Protein AF-A0A6I1QV32-F1 (afdb_monomer_lite)

Radius of gyration: 11.99 Å; chains: 1; bounding box: 32×24×28 Å

Foldseek 3Di:
DDVVLVLVLCLVQVKKKWFDFDNDIAIRHVPDPDGDPDDDPLVRGQWMWMGRPPDTDIGGSVVSCCSSVVVDDPVNRVVVVVVD

pLDDT: mean 89.92, std 8.6, range [42.84, 96.12]

Sequence (84 aa):
MTFEQVLTWCRNNSADARGIYRAKDLSIRQSDQRLPDNLPALGEIFHWDVQLGDLQLVTSASDMERLVSGKMTLEEFKGTHRRG

Structure (mmCIF, N/CA/C/O backbone):
data_AF-A0A6I1QV32-F1
#
_entry.id   AF-A0A6I1QV32-F1
#
loop_
_atom_site.group_PDB
_atom_site.id
_atom_site.type_symbol
_atom_site.label_atom_id
_atom_site.label_alt_id
_atom_site.label_comp_id
_atom_site.label_asym_id
_atom_site.label_entity_id
_atom_site.label_seq_id
_atom_site.pdbx_PDB_ins_code
_atom_site.Cartn_x
_atom_site.Cartn_y
_atom_site.Cartn_z
_atom_site.occupancy
_atom_site.B_iso_or_equiv
_atom_site.auth_seq_id
_atom_site.auth_comp_id
_atom_site.auth_asym_id
_atom_site.auth_atom_id
_atom_site.pdbx_PDB_model_num
ATOM 1 N N . MET A 1 1 ? 6.644 8.001 0.263 1.00 89.12 1 MET A N 1
ATOM 2 C CA . MET A 1 1 ? 6.085 6.722 0.774 1.00 89.12 1 MET A CA 1
ATOM 3 C C . MET A 1 1 ? 7.121 5.594 0.645 1.00 89.12 1 MET A C 1
ATOM 5 O O . MET A 1 1 ? 7.968 5.711 -0.230 1.00 89.12 1 MET A O 1
ATOM 9 N N . THR A 1 2 ? 7.069 4.526 1.458 1.00 94.00 2 THR A N 1
ATOM 10 C CA . THR A 1 2 ? 7.834 3.258 1.300 1.00 94.00 2 THR A CA 1
ATOM 11 C C . THR A 1 2 ? 6.895 2.040 1.337 1.00 94.00 2 THR A C 1
ATOM 13 O O . THR A 1 2 ? 5.781 2.143 1.850 1.00 94.00 2 THR A O 1
ATOM 16 N N . PHE A 1 3 ? 7.319 0.871 0.838 1.00 95.00 3 PHE A N 1
ATOM 17 C CA . PHE A 1 3 ? 6.509 -0.359 0.939 1.00 95.00 3 PHE A CA 1
ATOM 18 C C . PHE A 1 3 ? 6.295 -0.819 2.386 1.00 95.00 3 PHE A C 1
ATOM 20 O O . PHE A 1 3 ? 5.253 -1.383 2.704 1.00 95.00 3 PHE A O 1
ATOM 27 N N . GLU A 1 4 ? 7.236 -0.539 3.288 1.00 94.81 4 GLU A N 1
ATOM 28 C CA . GLU A 1 4 ? 7.079 -0.842 4.717 1.00 94.81 4 GLU A CA 1
ATOM 29 C C . GLU A 1 4 ? 5.984 0.015 5.350 1.00 94.81 4 GLU A C 1
ATOM 31 O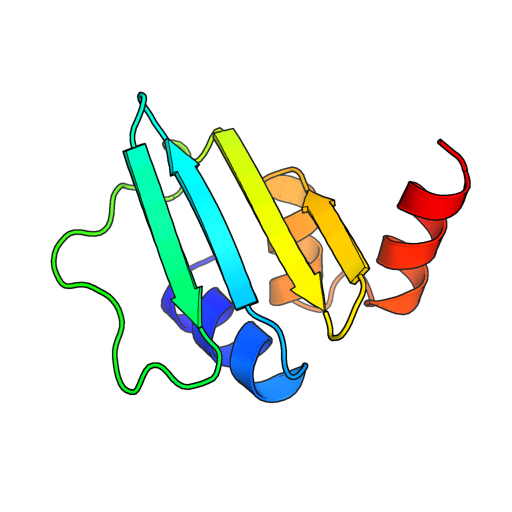 O . GLU A 1 4 ? 5.195 -0.471 6.163 1.00 94.81 4 GLU A O 1
ATOM 36 N N . GLN A 1 5 ? 5.888 1.282 4.937 1.00 94.88 5 GLN A N 1
ATOM 37 C CA . GLN A 1 5 ? 4.782 2.147 5.334 1.00 94.88 5 GLN A CA 1
ATOM 38 C C . GLN A 1 5 ? 3.447 1.622 4.790 1.00 94.88 5 GLN A C 1
ATOM 40 O O . GLN A 1 5 ? 2.465 1.621 5.528 1.00 94.88 5 GLN A O 1
ATOM 45 N N . VAL A 1 6 ? 3.413 1.111 3.552 1.00 95.06 6 VAL A N 1
ATOM 46 C CA . VAL A 1 6 ? 2.217 0.465 2.979 1.00 95.06 6 VAL A CA 1
ATOM 47 C C . VAL A 1 6 ? 1.812 -0.766 3.797 1.00 95.06 6 VAL A C 1
ATOM 49 O O . VAL A 1 6 ? 0.663 -0.855 4.213 1.00 95.06 6 VAL A O 1
ATOM 52 N N . LEU A 1 7 ? 2.742 -1.676 4.108 1.00 96.12 7 LEU A N 1
ATOM 53 C CA . LEU A 1 7 ? 2.461 -2.862 4.931 1.00 96.12 7 LEU A CA 1
ATOM 54 C C . LEU A 1 7 ? 1.975 -2.490 6.339 1.00 96.12 7 LEU A C 1
ATOM 56 O O . LEU A 1 7 ? 1.040 -3.092 6.866 1.00 96.12 7 LEU A O 1
ATOM 60 N N . THR A 1 8 ? 2.589 -1.477 6.947 1.00 95.62 8 THR A N 1
ATOM 61 C CA . THR A 1 8 ? 2.175 -0.968 8.262 1.00 95.62 8 THR A CA 1
ATOM 62 C C . THR A 1 8 ? 0.755 -0.412 8.206 1.00 95.62 8 THR A C 1
ATOM 64 O O . THR A 1 8 ? -0.068 -0.706 9.071 1.00 95.62 8 THR A O 1
ATOM 67 N N . TRP A 1 9 ? 0.439 0.346 7.157 1.00 95.31 9 TRP A N 1
ATOM 68 C CA . TRP A 1 9 ? -0.900 0.866 6.931 1.00 95.31 9 TRP A CA 1
ATOM 69 C C . TRP A 1 9 ? -1.923 -0.256 6.703 1.00 95.31 9 TRP A C 1
ATOM 71 O O . TRP A 1 9 ? -2.981 -0.237 7.330 1.00 95.31 9 TRP A O 1
ATOM 81 N N . CYS A 1 10 ? -1.589 -1.263 5.892 1.00 94.88 10 CYS A N 1
ATOM 82 C CA . CYS A 1 10 ? -2.404 -2.458 5.664 1.00 94.88 10 CYS A CA 1
ATOM 83 C C . CYS A 1 10 ? -2.775 -3.155 6.980 1.00 94.88 10 CYS A C 1
ATOM 85 O O . CYS A 1 10 ? -3.949 -3.413 7.238 1.00 94.88 10 CYS A O 1
ATOM 87 N N . ARG A 1 11 ? -1.795 -3.370 7.866 1.00 95.19 11 ARG A N 1
ATOM 88 C CA . ARG A 1 11 ? -2.013 -3.962 9.198 1.00 95.19 11 ARG A CA 1
ATOM 89 C C . ARG A 1 11 ? -2.948 -3.126 10.067 1.00 95.19 11 ARG A C 1
ATOM 91 O O . ARG A 1 11 ? -3.893 -3.658 10.639 1.00 95.19 11 ARG A O 1
ATOM 98 N N . ASN A 1 12 ? -2.717 -1.818 10.133 1.00 94.56 12 ASN A N 1
ATOM 99 C CA . ASN A 1 12 ? -3.507 -0.923 10.982 1.00 94.56 12 ASN A CA 1
ATOM 100 C C . ASN A 1 12 ? -4.963 -0.785 10.518 1.00 94.56 12 ASN A C 1
ATOM 102 O O . ASN A 1 12 ? -5.835 -0.478 11.325 1.00 94.56 12 ASN A O 1
ATOM 106 N N . ASN A 1 13 ? -5.223 -1.002 9.228 1.00 92.62 13 ASN A N 1
ATOM 107 C CA . ASN A 1 13 ? -6.533 -0.786 8.619 1.00 92.62 13 ASN A CA 1
ATOM 108 C C . ASN A 1 13 ? -7.230 -2.086 8.197 1.00 92.62 13 ASN A C 1
ATOM 110 O O . ASN A 1 13 ? -8.279 -2.023 7.559 1.00 92.62 13 ASN A O 1
ATOM 114 N N . SER A 1 14 ? -6.664 -3.250 8.547 1.00 93.62 14 SER A N 1
ATOM 115 C CA . SER A 1 14 ? -7.147 -4.565 8.101 1.00 93.62 14 SER A CA 1
ATOM 116 C C . SER A 1 14 ? -7.365 -4.619 6.582 1.00 93.62 14 SER A C 1
ATOM 118 O O . SER A 1 14 ? -8.415 -5.051 6.101 1.00 93.62 14 SER A O 1
ATOM 120 N N . ALA A 1 15 ? -6.380 -4.115 5.838 1.00 94.19 15 ALA A N 1
ATOM 121 C CA . ALA A 1 15 ? -6.442 -3.911 4.399 1.00 94.19 15 ALA A CA 1
ATOM 122 C C . ALA A 1 15 ? -5.348 -4.695 3.674 1.00 94.19 15 ALA A C 1
ATOM 124 O O . ALA A 1 15 ? -4.248 -4.854 4.200 1.00 94.19 15 ALA A O 1
ATOM 125 N N . ASP A 1 16 ? -5.614 -5.076 2.430 1.00 95.75 16 ASP A N 1
ATOM 126 C CA . ASP A 1 16 ? -4.605 -5.610 1.515 1.00 95.75 16 ASP A CA 1
ATOM 127 C C . ASP A 1 16 ? -4.403 -4.630 0.356 1.00 95.75 16 ASP A C 1
ATOM 129 O O . ASP A 1 16 ? -5.343 -3.973 -0.086 1.00 95.75 16 ASP A O 1
ATOM 133 N N . ALA A 1 17 ? -3.174 -4.509 -0.135 1.00 95.50 17 ALA A N 1
ATOM 134 C CA . ALA A 1 17 ? -2.819 -3.617 -1.229 1.00 95.50 17 ALA A CA 1
ATOM 135 C C . ALA A 1 17 ? -2.128 -4.394 -2.349 1.00 95.50 17 ALA A C 1
ATOM 137 O O . ALA A 1 17 ? -1.230 -5.201 -2.111 1.00 95.50 17 ALA A O 1
ATOM 138 N N . ARG A 1 18 ? -2.509 -4.112 -3.590 1.00 95.75 18 ARG A N 1
ATOM 139 C CA . ARG A 1 18 ? -1.901 -4.675 -4.790 1.00 95.75 18 ARG A CA 1
ATOM 140 C C . ARG A 1 18 ? -1.362 -3.548 -5.656 1.00 95.75 18 ARG A C 1
ATOM 142 O O . ARG A 1 18 ? -2.130 -2.729 -6.140 1.00 95.75 18 ARG A O 1
ATOM 149 N N . GLY A 1 19 ? -0.048 -3.489 -5.839 1.00 94.94 19 GLY A N 1
ATOM 150 C CA . GLY A 1 19 ? 0.596 -2.513 -6.718 1.00 94.94 19 GLY A CA 1
ATOM 151 C C . GLY A 1 19 ? 0.783 -3.089 -8.118 1.00 94.94 19 GLY A C 1
ATOM 152 O O . GLY A 1 19 ? 1.430 -4.125 -8.264 1.00 94.94 19 GLY A O 1
ATOM 153 N N . ILE A 1 20 ? 0.250 -2.426 -9.146 1.00 93.25 20 ILE A N 1
ATOM 154 C CA . ILE A 1 20 ? 0.333 -2.878 -10.544 1.00 93.25 20 ILE A CA 1
ATOM 155 C C . ILE A 1 20 ? 1.485 -2.167 -11.271 1.00 93.25 20 ILE A C 1
ATOM 157 O O . ILE A 1 20 ? 1.547 -0.936 -11.289 1.00 93.25 20 ILE A O 1
ATOM 161 N N . TYR A 1 21 ? 2.388 -2.92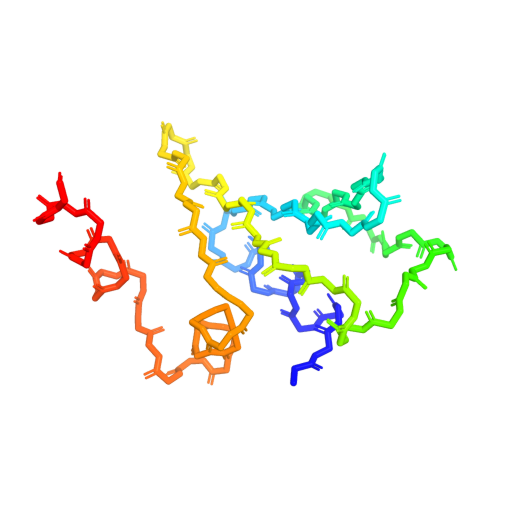7 -11.903 1.00 92.75 21 TYR A N 1
ATOM 162 C CA . TYR A 1 21 ? 3.562 -2.402 -12.619 1.00 92.75 21 TYR A CA 1
ATOM 163 C C . TYR A 1 21 ? 3.973 -3.291 -13.797 1.00 92.75 21 TYR A C 1
ATOM 165 O O . TYR A 1 21 ? 4.062 -4.500 -13.663 1.00 92.75 21 TYR A O 1
ATOM 173 N N . ARG A 1 22 ? 4.271 -2.698 -14.962 1.00 82.88 22 ARG A N 1
ATOM 174 C CA . ARG A 1 22 ? 4.826 -3.354 -16.176 1.00 82.88 22 ARG A CA 1
ATOM 175 C C . ARG A 1 22 ? 4.374 -4.820 -16.406 1.00 82.88 22 ARG A C 1
ATOM 177 O O . ARG A 1 22 ? 5.210 -5.713 -16.521 1.00 82.88 22 ARG A O 1
ATOM 184 N N . ALA A 1 23 ? 3.060 -5.056 -16.478 1.00 84.25 23 ALA A N 1
ATOM 185 C CA . ALA A 1 23 ? 2.417 -6.374 -16.661 1.00 84.25 23 ALA A CA 1
ATOM 186 C C . ALA A 1 23 ? 2.600 -7.398 -15.517 1.00 84.25 23 ALA A C 1
ATOM 188 O O . ALA A 1 23 ? 2.323 -8.583 -15.683 1.00 84.25 23 ALA A O 1
ATOM 189 N N . LYS A 1 24 ?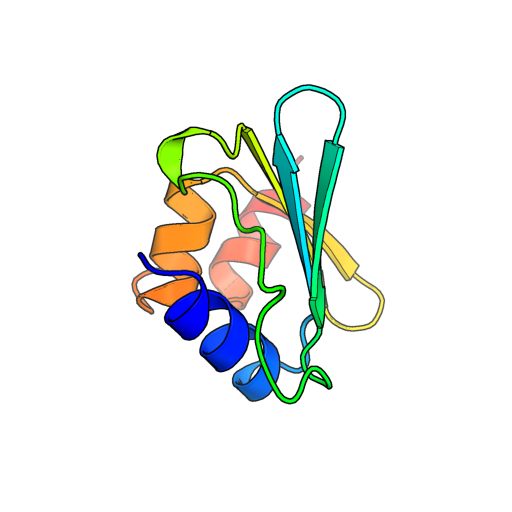 3.046 -6.938 -14.353 1.00 89.75 24 LYS A N 1
ATOM 190 C CA . LYS A 1 24 ? 3.147 -7.677 -13.098 1.00 89.75 24 LYS A CA 1
ATOM 191 C C . LYS A 1 24 ? 2.361 -6.952 -12.015 1.00 89.75 24 LYS A C 1
ATOM 193 O O . LYS A 1 24 ? 1.932 -5.805 -12.170 1.00 89.75 24 LYS A O 1
ATOM 198 N N . ASP A 1 25 ? 2.224 -7.632 -10.895 1.00 92.00 25 ASP A N 1
ATOM 199 C CA . ASP A 1 25 ? 1.720 -7.049 -9.675 1.00 92.00 25 ASP A CA 1
ATOM 200 C C . ASP A 1 25 ? 2.530 -7.513 -8.473 1.00 92.00 25 ASP A C 1
ATOM 202 O O . ASP A 1 25 ? 3.159 -8.572 -8.486 1.00 92.00 25 ASP A O 1
ATOM 206 N N . LEU A 1 26 ? 2.525 -6.678 -7.442 1.00 93.38 26 LEU A N 1
ATOM 207 C CA . LEU A 1 26 ? 2.975 -7.039 -6.111 1.00 93.38 26 LEU A CA 1
ATOM 208 C C . LEU A 1 26 ? 1.763 -7.010 -5.197 1.00 93.38 26 LEU A C 1
ATOM 210 O O . LEU A 1 26 ? 0.950 -6.092 -5.270 1.00 93.38 26 LEU A O 1
ATOM 214 N N . SER A 1 27 ? 1.661 -8.001 -4.326 1.00 94.12 27 SER A N 1
ATOM 215 C CA . SER A 1 27 ? 0.639 -8.049 -3.289 1.00 94.12 27 SER A CA 1
ATOM 216 C C . SER A 1 27 ? 1.300 -7.815 -1.937 1.00 94.12 27 SER A C 1
ATOM 218 O O . SER A 1 27 ? 2.330 -8.418 -1.645 1.00 94.12 27 SER A O 1
ATOM 220 N N . ILE A 1 28 ? 0.705 -6.936 -1.139 1.00 95.19 28 ILE A N 1
ATOM 221 C CA . ILE A 1 28 ? 1.054 -6.662 0.253 1.00 95.19 28 ILE A CA 1
ATOM 222 C C . ILE A 1 28 ? -0.206 -6.919 1.061 1.00 95.19 28 ILE A C 1
ATOM 224 O O . ILE A 1 28 ? -1.183 -6.178 0.957 1.00 95.19 28 ILE A O 1
ATOM 228 N N . ARG A 1 29 ? -0.194 -7.982 1.853 1.00 95.25 29 ARG A N 1
ATOM 229 C CA . ARG A 1 29 ? -1.317 -8.359 2.706 1.00 95.25 29 ARG A CA 1
ATOM 230 C C . ARG A 1 29 ? -1.055 -7.928 4.133 1.00 95.25 29 ARG A C 1
ATOM 232 O O . ARG A 1 29 ? 0.081 -7.981 4.602 1.00 95.25 29 ARG A O 1
ATOM 239 N N . GLN A 1 30 ? -2.106 -7.590 4.871 1.00 93.56 30 GLN A N 1
ATOM 240 C CA . GLN A 1 30 ? -1.983 -7.307 6.307 1.00 93.56 30 GLN A CA 1
ATOM 241 C C . GLN A 1 30 ? -1.314 -8.461 7.083 1.00 93.56 30 GLN A C 1
ATOM 243 O O . GLN A 1 30 ? -0.611 -8.230 8.066 1.00 93.56 30 GLN A O 1
ATOM 248 N N . SER A 1 31 ? -1.503 -9.703 6.621 1.00 94.06 31 SER A N 1
ATOM 249 C CA . SER A 1 31 ? -0.958 -10.920 7.229 1.00 94.06 31 SER A CA 1
ATOM 250 C C . SER A 1 31 ? 0.508 -11.187 6.888 1.00 94.06 31 SER A C 1
ATOM 252 O O . SER A 1 31 ? 1.108 -12.091 7.471 1.00 94.06 31 SER A O 1
ATOM 254 N N . ASP A 1 32 ? 1.089 -10.458 5.932 1.00 91.81 32 ASP A N 1
ATOM 255 C CA . ASP A 1 32 ? 2.467 -10.693 5.516 1.00 91.81 32 ASP A CA 1
ATOM 256 C C . ASP A 1 32 ? 3.411 -10.340 6.661 1.00 91.81 32 ASP A C 1
ATOM 258 O O . ASP A 1 32 ? 3.376 -9.232 7.195 1.00 91.81 32 ASP A O 1
ATOM 262 N N . GLN A 1 33 ? 4.279 -11.275 7.054 1.00 90.38 33 GLN A N 1
ATOM 263 C CA . GLN A 1 33 ? 5.278 -11.021 8.099 1.00 90.38 33 GLN A CA 1
ATOM 264 C C . GLN A 1 33 ? 6.378 -10.076 7.607 1.00 90.38 33 GLN A C 1
ATOM 266 O O . GLN A 1 33 ? 6.869 -9.240 8.368 1.00 90.38 33 GLN A O 1
ATOM 271 N N . ARG A 1 34 ? 6.725 -10.193 6.324 1.00 91.06 34 ARG A N 1
ATOM 272 C CA . ARG A 1 34 ? 7.758 -9.424 5.631 1.00 91.06 34 ARG A CA 1
ATOM 273 C C . ARG A 1 34 ? 7.307 -9.103 4.212 1.00 91.06 34 ARG A C 1
ATOM 275 O O . ARG A 1 34 ? 6.486 -9.823 3.650 1.00 91.06 34 ARG A O 1
ATOM 282 N N . LEU A 1 35 ? 7.884 -8.053 3.641 1.00 91.75 35 LEU A N 1
ATOM 283 C CA . LEU A 1 35 ? 7.677 -7.718 2.238 1.00 91.75 35 LEU A CA 1
ATOM 284 C C . LEU A 1 35 ? 8.350 -8.751 1.310 1.00 91.75 35 LEU A C 1
ATOM 286 O O . LEU A 1 35 ? 9.317 -9.396 1.724 1.00 91.75 35 LEU A O 1
ATOM 290 N N . PRO A 1 36 ? 7.875 -8.891 0.059 1.00 86.44 36 PRO A N 1
ATOM 291 C CA . PRO A 1 36 ? 8.570 -9.649 -0.978 1.00 86.44 36 PRO A CA 1
ATOM 292 C C . PRO A 1 36 ? 10.016 -9.169 -1.174 1.00 86.44 36 PRO A C 1
ATOM 294 O O . PRO A 1 36 ? 10.275 -7.972 -1.123 1.00 86.44 36 PRO A O 1
ATOM 297 N N . ASP A 1 37 ? 10.948 -10.078 -1.470 1.00 85.31 37 ASP A N 1
ATOM 298 C CA . ASP A 1 37 ? 12.363 -9.717 -1.682 1.00 85.31 37 ASP A CA 1
ATOM 299 C C . ASP A 1 37 ? 12.593 -8.926 -2.990 1.00 85.31 37 ASP A C 1
ATOM 301 O O . ASP A 1 37 ? 13.526 -8.135 -3.096 1.00 85.31 37 ASP A O 1
ATOM 305 N N . ASN A 1 38 ? 11.717 -9.104 -3.986 1.00 86.69 38 ASN A N 1
ATOM 306 C CA . ASN A 1 38 ? 11.825 -8.490 -5.314 1.00 86.69 38 ASN A CA 1
ATOM 307 C C . ASN A 1 38 ? 10.779 -7.388 -5.517 1.00 86.69 38 ASN A C 1
ATOM 309 O O . ASN A 1 38 ? 9.845 -7.537 -6.310 1.00 86.69 38 ASN A O 1
ATOM 313 N N . LEU A 1 39 ? 10.931 -6.281 -4.794 1.00 90.44 39 LEU A N 1
ATOM 314 C CA . LEU A 1 39 ? 10.070 -5.111 -4.960 1.00 90.44 39 LEU A CA 1
ATOM 315 C C . LEU A 1 39 ? 10.541 -4.246 -6.141 1.00 90.44 39 LEU A C 1
ATOM 317 O O . LEU A 1 39 ? 11.742 -3.996 -6.266 1.00 90.44 39 LEU A O 1
ATOM 321 N N . PRO A 1 40 ? 9.624 -3.755 -6.994 1.00 91.56 40 PRO A N 1
ATOM 322 C CA . PRO A 1 40 ? 9.955 -2.722 -7.970 1.00 91.56 40 PRO A CA 1
ATOM 323 C C . PRO A 1 40 ? 10.245 -1.393 -7.263 1.00 91.56 40 PRO A C 1
ATOM 325 O O . PRO A 1 40 ? 9.975 -1.235 -6.072 1.00 91.56 40 PRO A O 1
ATOM 328 N N . ALA A 1 41 ? 10.730 -0.389 -7.989 1.00 90.69 41 ALA A N 1
ATOM 329 C CA . ALA A 1 41 ? 10.740 0.959 -7.436 1.00 90.69 41 ALA A CA 1
ATOM 330 C C . ALA A 1 41 ? 9.296 1.474 -7.290 1.00 90.69 41 ALA A C 1
ATOM 332 O O . ALA A 1 41 ? 8.443 1.226 -8.139 1.00 90.69 41 ALA A O 1
ATOM 333 N N . LEU A 1 42 ? 9.008 2.248 -6.239 1.00 88.69 42 LEU A N 1
ATOM 334 C CA . LEU A 1 42 ? 7.657 2.790 -6.024 1.00 88.69 42 LEU A CA 1
ATOM 335 C C . LEU A 1 42 ? 7.147 3.643 -7.192 1.00 88.69 42 LEU A C 1
ATOM 337 O O . LEU A 1 42 ? 5.955 3.632 -7.477 1.00 88.69 42 LEU A O 1
ATOM 341 N N . GLY A 1 43 ? 8.046 4.347 -7.887 1.00 87.88 43 GLY A N 1
ATOM 342 C CA . GLY A 1 43 ? 7.710 5.122 -9.084 1.00 87.88 43 GLY A CA 1
ATOM 343 C C . GLY A 1 43 ? 7.325 4.273 -10.301 1.00 87.88 43 GLY A C 1
ATOM 344 O O . GLY A 1 43 ? 6.862 4.822 -11.294 1.00 87.88 43 GLY A O 1
ATOM 345 N N . GLU A 1 44 ? 7.506 2.951 -10.245 1.00 91.06 44 GLU A N 1
ATOM 346 C CA . GLU A 1 44 ? 7.065 2.023 -11.292 1.00 91.06 44 GLU A CA 1
ATOM 347 C C . GLU A 1 44 ? 5.631 1.524 -11.078 1.00 91.06 44 GLU A C 1
ATOM 349 O O . GLU A 1 44 ? 5.073 0.888 -11.972 1.00 91.06 44 GLU A O 1
ATOM 354 N N . ILE A 1 45 ? 5.028 1.807 -9.918 1.00 93.25 45 ILE A N 1
ATOM 355 C CA . ILE A 1 45 ? 3.642 1.442 -9.634 1.00 93.25 45 ILE A CA 1
ATOM 356 C C . ILE A 1 45 ? 2.708 2.439 -10.317 1.00 93.25 45 ILE A C 1
ATOM 358 O O . ILE A 1 45 ? 2.702 3.626 -9.993 1.00 93.25 45 ILE A O 1
ATOM 362 N N . PHE A 1 46 ? 1.897 1.950 -11.253 1.00 91.00 46 PHE A N 1
ATOM 363 C CA . PHE A 1 46 ? 0.962 2.783 -12.010 1.00 91.00 46 PHE A CA 1
ATOM 364 C C . PHE A 1 46 ? -0.292 3.123 -11.202 1.00 91.00 46 PHE A C 1
ATOM 366 O O . PHE A 1 46 ? -0.749 4.264 -11.200 1.00 91.00 46 PHE A O 1
ATOM 373 N N . HIS A 1 47 ? -0.850 2.126 -10.522 1.00 92.56 47 HIS A N 1
ATOM 374 C CA . HIS A 1 47 ? -1.993 2.259 -9.627 1.00 92.56 47 HIS A CA 1
ATOM 375 C C . HIS A 1 47 ? -1.960 1.143 -8.588 1.00 92.56 47 HIS A C 1
ATOM 377 O O . HIS A 1 47 ? -1.210 0.167 -8.710 1.00 92.56 47 HIS A O 1
ATOM 383 N N . TRP A 1 48 ? -2.779 1.322 -7.564 1.00 95.12 48 TRP A N 1
ATOM 384 C CA . TRP A 1 48 ? -2.941 0.387 -6.472 1.00 95.12 48 TRP A CA 1
ATOM 385 C C . TRP A 1 48 ? -4.391 -0.060 -6.388 1.00 95.12 48 TRP A C 1
ATOM 387 O O . TRP A 1 48 ? -5.288 0.779 -6.401 1.00 95.12 48 TRP A O 1
ATOM 397 N N . ASP A 1 49 ? -4.608 -1.355 -6.213 1.00 94.75 49 ASP A N 1
ATOM 398 C CA . ASP A 1 49 ? -5.897 -1.881 -5.781 1.00 94.75 49 ASP A CA 1
ATOM 399 C C . ASP A 1 49 ? -5.827 -2.128 -4.276 1.00 94.75 49 ASP A C 1
ATOM 401 O O . ASP A 1 49 ? -4.951 -2.845 -3.794 1.00 94.75 49 ASP A O 1
ATOM 405 N N . VAL A 1 50 ? -6.737 -1.526 -3.522 1.00 94.44 50 VAL A N 1
ATOM 406 C CA . VAL A 1 50 ? -6.816 -1.642 -2.067 1.00 94.44 50 VAL A CA 1
ATOM 407 C C . VAL A 1 50 ? -8.087 -2.397 -1.701 1.00 94.44 50 VAL A C 1
ATOM 409 O O . VAL A 1 50 ? -9.193 -1.946 -1.996 1.00 94.44 50 VAL A O 1
ATOM 412 N N . GLN A 1 51 ? -7.924 -3.537 -1.037 1.00 94.44 51 GLN A N 1
ATOM 413 C CA . GLN A 1 51 ? -9.008 -4.340 -0.488 1.00 94.44 51 GLN A CA 1
ATOM 414 C C . GLN A 1 51 ? -9.220 -3.982 0.987 1.00 94.44 51 GLN A C 1
ATOM 416 O O . GLN A 1 51 ? -8.313 -4.125 1.805 1.00 94.44 51 GLN A O 1
ATOM 421 N N . LEU A 1 52 ? -10.425 -3.535 1.335 1.00 90.56 52 LEU A N 1
ATOM 422 C CA . LEU A 1 52 ? -10.851 -3.146 2.682 1.00 90.56 52 LEU A CA 1
ATOM 423 C C . LEU A 1 52 ? -12.131 -3.901 3.042 1.00 90.56 52 LEU A C 1
ATOM 425 O O . LEU A 1 52 ? -13.235 -3.444 2.733 1.00 90.56 52 LEU A O 1
ATOM 429 N N . GLY A 1 53 ? -11.991 -5.057 3.694 1.00 87.38 53 GLY A N 1
ATOM 430 C CA . GLY A 1 53 ? -13.121 -5.967 3.901 1.00 87.38 53 GLY A CA 1
ATOM 431 C C . GLY A 1 53 ? -13.712 -6.383 2.553 1.00 87.38 53 GLY A C 1
ATOM 432 O O . GLY A 1 53 ? -12.989 -6.917 1.717 1.00 87.38 53 GLY A O 1
ATOM 433 N N . ASP A 1 54 ? -14.986 -6.072 2.313 1.00 85.62 54 ASP A N 1
ATOM 434 C CA . ASP A 1 54 ? -15.685 -6.368 1.050 1.00 85.62 54 ASP A CA 1
ATOM 435 C C . ASP A 1 54 ? -15.502 -5.292 -0.038 1.00 85.62 54 ASP A C 1
ATOM 437 O O . ASP A 1 54 ? -15.995 -5.439 -1.155 1.00 85.62 54 ASP A O 1
ATOM 441 N N . LEU A 1 55 ? -14.816 -4.185 0.267 1.00 88.06 55 LEU A N 1
ATOM 442 C CA . LEU A 1 55 ? -14.622 -3.079 -0.671 1.00 88.06 55 LEU A CA 1
ATOM 443 C C . LEU A 1 55 ? -13.292 -3.218 -1.409 1.00 88.06 55 LEU A C 1
ATOM 445 O O . LEU A 1 55 ? -12.240 -3.241 -0.777 1.00 88.06 55 LEU A O 1
ATOM 449 N N . GLN A 1 56 ? -13.342 -3.204 -2.739 1.00 90.75 56 GLN A N 1
ATOM 450 C CA . GLN A 1 56 ? -12.165 -3.077 -3.594 1.00 90.75 56 GLN A CA 1
ATOM 451 C C . GLN A 1 56 ? -12.119 -1.667 -4.186 1.00 90.75 56 GLN A C 1
ATOM 453 O O . GLN A 1 56 ? -13.064 -1.239 -4.848 1.00 90.75 56 GLN A O 1
ATOM 458 N N . LEU A 1 57 ? -11.035 -0.937 -3.932 1.00 90.94 57 LEU A N 1
ATOM 459 C CA . LEU A 1 57 ? -10.874 0.467 -4.307 1.00 90.94 57 LEU A CA 1
ATOM 460 C C . LEU A 1 57 ? -9.602 0.655 -5.138 1.00 90.94 57 LEU A C 1
ATOM 462 O O . LEU A 1 57 ? -8.529 0.229 -4.718 1.00 90.94 57 LEU A O 1
ATOM 466 N N . VAL A 1 58 ? -9.707 1.316 -6.292 1.00 92.06 58 VAL A N 1
ATOM 467 C CA . VAL A 1 58 ? -8.555 1.610 -7.159 1.00 92.06 58 VAL A CA 1
ATOM 468 C C . VAL A 1 58 ? -8.033 3.006 -6.850 1.00 92.06 58 VAL A C 1
ATOM 470 O O . VAL A 1 58 ? -8.726 3.992 -7.074 1.00 92.06 58 VAL A O 1
ATOM 473 N N . THR A 1 59 ? -6.791 3.109 -6.388 1.00 91.25 59 THR A N 1
ATOM 474 C CA . THR A 1 59 ? -6.164 4.377 -6.013 1.00 91.25 59 THR A CA 1
ATOM 475 C C . THR A 1 59 ? -4.928 4.697 -6.841 1.00 91.25 59 THR A C 1
ATOM 477 O O . THR A 1 59 ? -4.135 3.832 -7.219 1.00 91.25 59 THR A O 1
ATOM 480 N N . SER A 1 60 ? -4.731 5.992 -7.090 1.00 91.75 60 SER A N 1
ATOM 481 C CA . SER A 1 60 ? -3.491 6.512 -7.656 1.00 91.75 60 SER A CA 1
ATOM 482 C C . SER A 1 60 ? -2.334 6.370 -6.658 1.00 91.75 60 SER A C 1
ATOM 484 O O . SER A 1 60 ? -2.545 6.235 -5.448 1.00 91.75 60 SER A O 1
ATOM 486 N N . ALA A 1 61 ? -1.091 6.451 -7.141 1.00 91.19 61 ALA A N 1
ATOM 487 C CA . ALA A 1 61 ? 0.084 6.468 -6.267 1.00 91.19 61 ALA A CA 1
ATOM 488 C C . ALA A 1 61 ? 0.081 7.669 -5.297 1.00 91.19 61 ALA A C 1
ATOM 490 O O . ALA A 1 61 ? 0.492 7.531 -4.146 1.00 91.19 61 ALA A O 1
ATOM 491 N N . SER A 1 62 ? -0.418 8.832 -5.734 1.00 91.69 62 SER A N 1
ATOM 492 C CA . SER A 1 62 ? -0.511 10.036 -4.899 1.00 91.69 62 SER A CA 1
ATOM 493 C C . SER A 1 62 ? -1.555 9.902 -3.792 1.00 91.69 62 SER A C 1
ATOM 495 O O . SER A 1 62 ? -1.296 10.289 -2.655 1.00 91.69 62 SER A O 1
ATOM 497 N N . ASP A 1 63 ? -2.720 9.337 -4.100 1.00 92.25 63 ASP A N 1
ATOM 498 C CA . ASP A 1 63 ? -3.771 9.101 -3.108 1.00 92.25 63 ASP A CA 1
ATOM 499 C C . ASP A 1 63 ? -3.381 7.989 -2.131 1.00 92.25 63 ASP A C 1
ATOM 501 O O . ASP A 1 63 ? -3.591 8.135 -0.927 1.00 92.25 63 ASP A O 1
ATOM 505 N N . MET A 1 64 ? -2.690 6.949 -2.612 1.00 93.94 64 MET A N 1
ATOM 506 C CA . MET A 1 64 ? -2.088 5.935 -1.744 1.00 93.94 64 MET A CA 1
ATOM 507 C C . MET A 1 64 ? -1.074 6.561 -0.783 1.00 93.94 64 MET A C 1
ATOM 509 O O . MET A 1 64 ? -1.107 6.297 0.416 1.00 93.94 64 MET A O 1
ATOM 513 N N . GLU A 1 65 ? -0.203 7.448 -1.272 1.00 94.44 65 GLU A N 1
ATOM 514 C CA . GLU A 1 65 ? 0.734 8.163 -0.406 1.00 94.44 65 GLU A CA 1
ATOM 515 C C . GLU A 1 65 ? 0.008 9.016 0.639 1.00 94.44 65 GLU A C 1
ATOM 517 O O . GLU A 1 65 ? 0.425 9.045 1.800 1.00 94.44 65 GLU A O 1
ATOM 522 N N . ARG A 1 66 ? -1.089 9.685 0.274 1.00 94.31 66 ARG A N 1
ATOM 523 C CA . ARG A 1 66 ? -1.893 10.462 1.227 1.00 94.31 66 ARG A CA 1
ATOM 524 C C . ARG A 1 66 ? -2.544 9.574 2.287 1.00 94.31 66 ARG A C 1
ATOM 526 O O . ARG A 1 66 ? -2.488 9.943 3.456 1.00 94.31 66 ARG A O 1
ATOM 533 N N . LEU A 1 67 ? -3.079 8.410 1.911 1.00 93.44 67 LEU A N 1
ATOM 534 C CA . LEU A 1 67 ? -3.620 7.416 2.850 1.00 93.44 67 LEU A CA 1
ATOM 535 C C . LEU A 1 67 ? -2.551 6.922 3.824 1.00 93.44 67 LEU A C 1
ATOM 537 O O . LEU A 1 67 ? -2.723 6.983 5.039 1.00 93.44 67 LEU A O 1
ATOM 541 N N . VAL A 1 68 ? -1.423 6.463 3.283 1.00 94.38 68 VAL A N 1
ATOM 542 C CA . VAL A 1 68 ? -0.334 5.859 4.057 1.00 94.38 68 VAL A CA 1
ATOM 543 C C . VAL A 1 68 ? 0.342 6.878 4.973 1.00 94.38 68 VAL A C 1
ATOM 545 O O . VAL A 1 68 ? 0.732 6.541 6.088 1.00 94.38 68 VAL A O 1
ATOM 548 N N . SER A 1 69 ? 0.459 8.134 4.537 1.00 93.31 69 SER A N 1
ATOM 549 C CA . SER A 1 69 ? 1.017 9.221 5.353 1.00 93.31 69 SER A CA 1
ATOM 550 C C . SER A 1 69 ? 0.020 9.852 6.330 1.00 93.31 69 SER A C 1
ATOM 552 O O . SER A 1 69 ? 0.405 10.752 7.072 1.00 93.31 69 SER A O 1
ATOM 554 N N . GLY A 1 70 ? -1.246 9.418 6.330 1.00 91.81 70 GLY A N 1
ATOM 555 C CA . GLY A 1 70 ? -2.297 9.981 7.18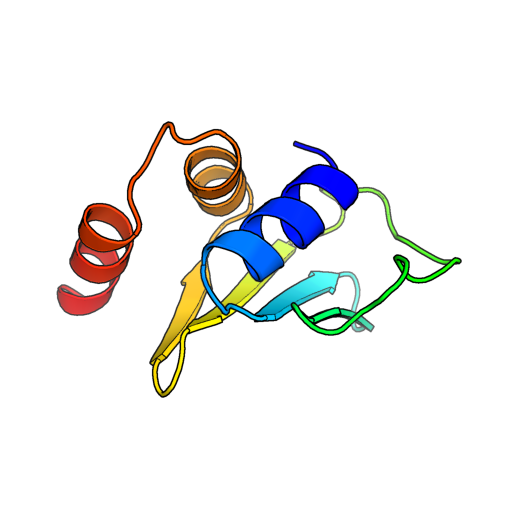3 1.00 91.81 70 GLY A CA 1
ATOM 556 C C . GLY A 1 70 ? -2.768 11.381 6.771 1.00 91.81 70 GLY A C 1
ATOM 557 O O . GLY A 1 70 ? -3.440 12.050 7.547 1.00 91.81 70 GLY A O 1
ATOM 558 N N . LYS A 1 71 ? -2.426 11.838 5.559 1.00 93.25 71 LYS A N 1
ATOM 559 C CA . LYS A 1 71 ? -2.909 13.104 4.976 1.00 93.25 71 LYS A CA 1
ATOM 560 C C . LYS A 1 71 ? -4.318 12.995 4.385 1.00 93.25 71 LYS A C 1
ATOM 562 O O . LYS A 1 71 ? -4.892 14.015 4.021 1.00 93.25 71 LYS A O 1
ATOM 567 N N . MET A 1 72 ? -4.830 11.776 4.233 1.00 92.44 72 MET A N 1
ATOM 568 C CA . MET A 1 72 ? -6.199 11.472 3.823 1.00 92.44 72 MET A CA 1
ATOM 569 C C . MET A 1 72 ? -6.705 10.298 4.656 1.00 92.44 72 MET A C 1
ATOM 571 O O . MET A 1 72 ? -6.006 9.297 4.815 1.00 92.44 72 MET A O 1
ATOM 575 N N . THR A 1 73 ? -7.916 10.417 5.186 1.00 90.44 73 THR A N 1
ATOM 576 C CA . THR A 1 73 ? -8.571 9.342 5.932 1.00 90.44 73 THR A CA 1
ATOM 577 C C . THR A 1 73 ? -9.205 8.315 4.993 1.00 90.44 73 THR A C 1
ATOM 579 O O . THR A 1 73 ? -9.517 8.592 3.833 1.00 90.44 73 THR A O 1
ATOM 582 N N . LEU A 1 74 ? -9.458 7.109 5.511 1.00 88.12 74 LEU A N 1
ATOM 583 C CA . LEU A 1 74 ? -10.214 6.088 4.784 1.00 88.12 74 LEU A CA 1
ATOM 584 C C . LEU A 1 74 ? -11.638 6.534 4.433 1.00 88.12 74 LEU A C 1
ATOM 586 O O . LEU A 1 74 ? -12.173 6.102 3.416 1.00 88.12 74 LEU A O 1
ATOM 590 N N . GLU A 1 75 ? -12.269 7.358 5.268 1.00 88.38 75 GLU A N 1
ATOM 591 C CA . GLU A 1 75 ? -13.624 7.855 5.019 1.00 88.38 75 GLU A CA 1
ATOM 592 C C . GLU A 1 75 ? -13.650 8.853 3.862 1.00 88.38 75 GLU A C 1
ATOM 594 O O . GLU A 1 75 ? -14.474 8.715 2.956 1.00 88.38 75 GLU A O 1
ATOM 599 N N . GLU A 1 76 ? -12.702 9.795 3.838 1.00 87.50 76 GLU A N 1
ATOM 600 C CA . GLU A 1 76 ? -12.521 10.728 2.722 1.00 87.50 76 GLU A CA 1
ATOM 601 C C . GLU A 1 76 ? -12.247 9.975 1.419 1.00 87.50 76 GLU A C 1
ATOM 603 O O . GLU A 1 76 ? -12.893 10.235 0.403 1.00 87.50 76 GLU A O 1
ATOM 608 N N . PHE A 1 77 ? -11.364 8.976 1.467 1.00 87.31 77 PHE A N 1
ATOM 609 C CA . PHE A 1 77 ? -11.033 8.141 0.317 1.00 87.31 77 PHE A CA 1
ATOM 610 C C . PHE A 1 77 ? -12.215 7.292 -0.181 1.00 87.31 77 PHE A C 1
ATOM 612 O O . PHE A 1 77 ? -12.488 7.224 -1.375 1.00 87.31 77 PHE A O 1
ATOM 619 N N . LYS A 1 78 ? -13.000 6.683 0.713 1.00 86.06 78 LYS A N 1
ATOM 620 C CA . LYS A 1 78 ? -14.241 5.991 0.313 1.00 86.06 78 LYS A CA 1
ATOM 621 C C . LYS A 1 78 ? -15.252 6.965 -0.304 1.00 86.06 78 LYS A C 1
ATOM 623 O O . LYS A 1 78 ? -15.997 6.591 -1.210 1.00 86.06 78 LYS A O 1
ATOM 628 N N . GLY A 1 79 ? -15.287 8.208 0.177 1.00 81.19 79 GLY A N 1
ATOM 629 C CA . GLY A 1 79 ? -16.146 9.271 -0.339 1.00 81.19 79 GLY A CA 1
ATOM 630 C C . GLY A 1 79 ? -15.824 9.683 -1.778 1.00 81.19 79 GLY A C 1
ATOM 631 O O . GLY A 1 79 ? -16.752 9.969 -2.538 1.00 81.19 79 GLY A O 1
ATOM 632 N N . THR A 1 80 ? -14.549 9.665 -2.180 1.00 77.12 80 THR A N 1
ATOM 633 C CA . THR A 1 80 ? -14.150 9.975 -3.565 1.00 77.12 80 THR A CA 1
ATOM 634 C C . THR A 1 80 ? -14.563 8.878 -4.548 1.00 77.12 80 THR A C 1
ATOM 636 O O . THR A 1 80 ? -14.912 9.193 -5.682 1.00 77.12 80 THR A O 1
ATOM 639 N N . HIS A 1 81 ? -14.621 7.614 -4.114 1.00 71.00 81 HIS A N 1
ATOM 640 C CA . HIS A 1 81 ? -15.049 6.489 -4.956 1.00 71.00 81 HIS A CA 1
ATOM 641 C C . HIS A 1 81 ? -16.563 6.253 -5.016 1.00 71.00 81 HIS A C 1
ATOM 643 O O . HIS A 1 81 ? -17.039 5.666 -5.977 1.00 71.00 81 HIS A O 1
ATOM 649 N N . ARG A 1 82 ? -17.350 6.738 -4.046 1.00 60.09 82 ARG A N 1
ATOM 650 C CA . ARG A 1 82 ? -18.827 6.657 -4.105 1.00 60.09 82 ARG A CA 1
ATOM 651 C C . ARG A 1 82 ? -19.482 7.662 -5.058 1.00 60.09 82 ARG A C 1
ATOM 653 O O . ARG A 1 82 ? -20.689 7.589 -5.262 1.00 60.09 82 ARG A O 1
ATOM 660 N N . ARG A 1 83 ? -18.729 8.63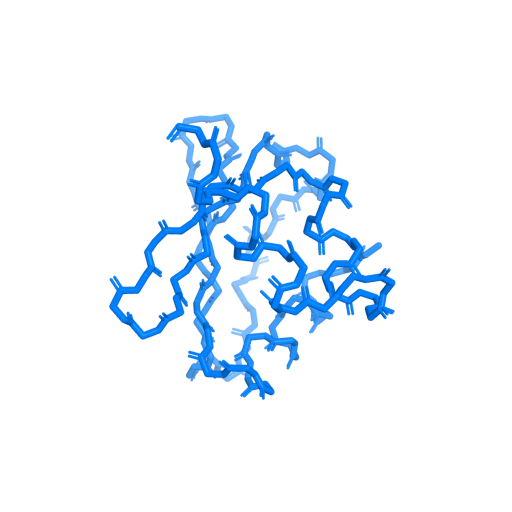5 -5.576 1.00 51.75 83 ARG A N 1
ATOM 661 C CA . ARG A 1 83 ? -19.230 9.660 -6.510 1.00 51.75 83 ARG A CA 1
ATOM 662 C C . ARG A 1 83 ? -18.902 9.368 -7.981 1.00 51.75 83 ARG A C 1
ATOM 664 O O . ARG A 1 83 ? -19.196 10.221 -8.815 1.00 51.75 83 ARG A O 1
ATOM 671 N N . GLY A 1 84 ? -18.288 8.220 -8.269 1.00 42.84 84 GLY A N 1
ATOM 672 C CA . GLY A 1 84 ? -17.991 7.740 -9.622 1.00 42.84 84 GLY A CA 1
ATOM 673 C C . GLY A 1 84 ? -19.076 6.822 -10.153 1.00 42.84 84 GLY A C 1
ATOM 674 O O . GLY A 1 84 ? -19.556 5.987 -9.357 1.00 42.84 8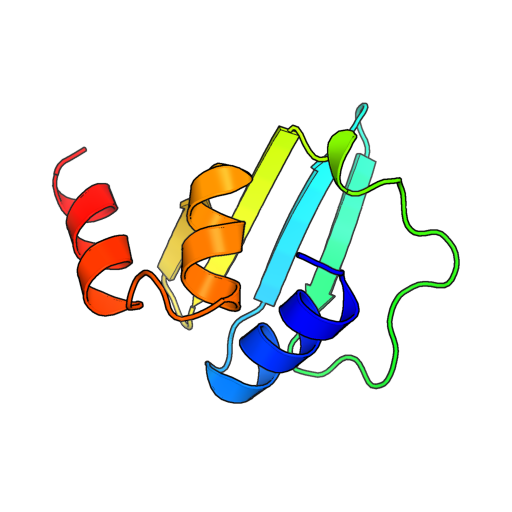4 GLY A O 1
#

Secondary structure (DSSP, 8-state):
--HHHHHHHHHHHTEEEEEEETTEEEEE-TT-SS--SSPPPGGG--EEEEEETTEEEEE-HHHHHHHHTTSS-HHHHHHHHTT-